Protein AF-A0A6V7IHM8-F1 (afdb_monomer_lite)

Structure (mmCIF, N/CA/C/O backbone):
data_AF-A0A6V7IHM8-F1
#
_entry.id   AF-A0A6V7IHM8-F1
#
loop_
_atom_site.group_PDB
_atom_site.id
_atom_site.type_symbol
_atom_site.label_atom_id
_atom_site.label_alt_id
_atom_site.label_comp_id
_atom_site.label_asym_id
_atom_site.label_entity_id
_atom_site.label_seq_id
_atom_site.pdbx_PDB_ins_code
_atom_site.Cartn_x
_atom_site.Cartn_y
_atom_site.Cartn_z
_atom_site.occupancy
_atom_site.B_iso_or_equiv
_atom_site.auth_seq_id
_atom_site.auth_comp_id
_atom_site.auth_asym_id
_atom_site.auth_atom_id
_atom_site.pdbx_PDB_model_num
ATOM 1 N N . GLN A 1 1 ? -10.014 11.865 8.917 1.00 44.69 1 GLN A N 1
ATOM 2 C CA . GLN A 1 1 ? -11.096 12.026 7.924 1.00 44.69 1 GLN A CA 1
ATOM 3 C C . GLN A 1 1 ? -10.439 12.044 6.559 1.00 44.69 1 GLN A C 1
ATOM 5 O O . GLN A 1 1 ? -9.699 12.984 6.286 1.00 44.69 1 GLN A O 1
ATOM 10 N N . GLU A 1 2 ? -10.617 10.965 5.802 1.00 49.47 2 GLU A N 1
ATOM 11 C CA . GLU A 1 2 ? -10.096 10.802 4.441 1.00 49.47 2 GLU A CA 1
ATOM 12 C C . GLU A 1 2 ? -10.817 11.762 3.482 1.00 49.47 2 GLU A C 1
ATOM 14 O O . GLU A 1 2 ? -11.986 12.093 3.696 1.00 49.47 2 GLU A O 1
ATOM 19 N N . ILE A 1 3 ? -10.101 12.262 2.476 1.00 56.59 3 ILE A N 1
ATOM 20 C CA . ILE A 1 3 ? -10.660 13.057 1.379 1.00 56.59 3 ILE A CA 1
ATOM 21 C C . ILE A 1 3 ? -10.755 12.106 0.178 1.00 56.59 3 ILE A C 1
ATOM 23 O O . ILE A 1 3 ? -9.726 11.671 -0.335 1.00 56.59 3 ILE A O 1
ATOM 27 N N . ASN A 1 4 ? -11.977 11.756 -0.230 1.00 55.59 4 ASN A N 1
ATOM 28 C CA . ASN A 1 4 ? -12.260 10.682 -1.197 1.00 55.59 4 ASN A CA 1
ATOM 29 C C . ASN A 1 4 ? -12.199 11.113 -2.681 1.00 55.59 4 ASN A C 1
ATOM 31 O O . ASN A 1 4 ? -12.604 10.345 -3.544 1.00 55.59 4 ASN A O 1
ATOM 35 N N . ASP A 1 5 ? -11.687 12.303 -3.004 1.00 61.84 5 ASP A N 1
ATOM 36 C CA . ASP A 1 5 ? -11.669 12.850 -4.380 1.00 61.84 5 ASP A CA 1
ATOM 37 C C . ASP A 1 5 ? -10.470 12.391 -5.235 1.00 61.84 5 ASP A C 1
ATOM 39 O O . ASP A 1 5 ? -10.101 13.039 -6.215 1.00 61.84 5 ASP A O 1
ATOM 43 N N . ARG A 1 6 ? -9.801 11.299 -4.862 1.00 64.19 6 ARG A N 1
ATOM 44 C CA . ARG A 1 6 ? -8.537 10.883 -5.489 1.00 64.19 6 ARG A CA 1
ATOM 45 C C . ARG A 1 6 ? -8.701 9.636 -6.360 1.00 64.19 6 ARG A C 1
ATOM 47 O O . ARG A 1 6 ? -9.543 8.795 -6.049 1.00 64.19 6 ARG A O 1
ATOM 54 N N . PRO A 1 7 ? -7.895 9.498 -7.426 1.00 64.25 7 PRO A N 1
ATOM 55 C CA . PRO A 1 7 ? -7.882 8.291 -8.240 1.00 64.25 7 PRO A CA 1
ATOM 56 C C . PRO A 1 7 ? -7.540 7.064 -7.388 1.00 64.25 7 PRO A C 1
ATOM 58 O O . PRO A 1 7 ? -6.653 7.121 -6.533 1.00 64.25 7 PRO A O 1
ATOM 61 N N . ILE A 1 8 ? -8.270 5.980 -7.644 1.00 74.19 8 ILE A N 1
ATOM 62 C CA . ILE A 1 8 ? -8.058 4.653 -7.065 1.00 74.19 8 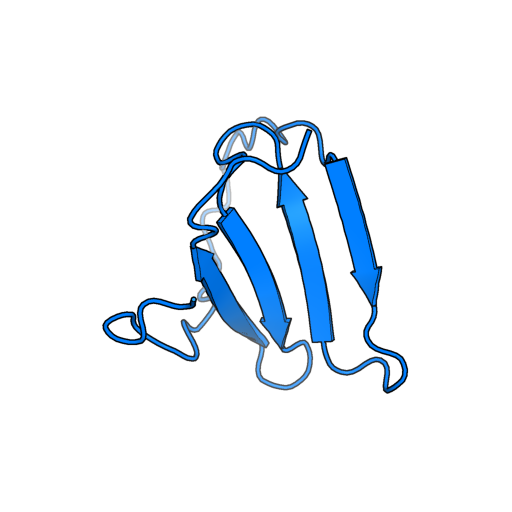ILE A CA 1
ATOM 63 C C . ILE A 1 8 ? -7.543 3.702 -8.151 1.00 74.19 8 ILE A C 1
ATOM 65 O O . ILE A 1 8 ? -7.874 3.878 -9.324 1.00 74.19 8 ILE A O 1
ATOM 69 N N . SER A 1 9 ? -6.769 2.693 -7.760 1.00 79.62 9 SER A N 1
ATOM 70 C CA . SER A 1 9 ? -6.177 1.659 -8.609 1.00 79.62 9 SER A CA 1
ATOM 71 C C . SER A 1 9 ? -5.309 2.218 -9.740 1.00 79.62 9 SER A C 1
ATOM 73 O O . SER A 1 9 ? -5.556 1.954 -10.916 1.00 79.62 9 SER A O 1
ATOM 75 N N . ILE A 1 10 ? -4.277 2.990 -9.392 1.00 83.69 10 ILE A N 1
ATOM 76 C CA . ILE A 1 10 ? -3.293 3.478 -10.365 1.00 83.69 10 ILE A CA 1
ATOM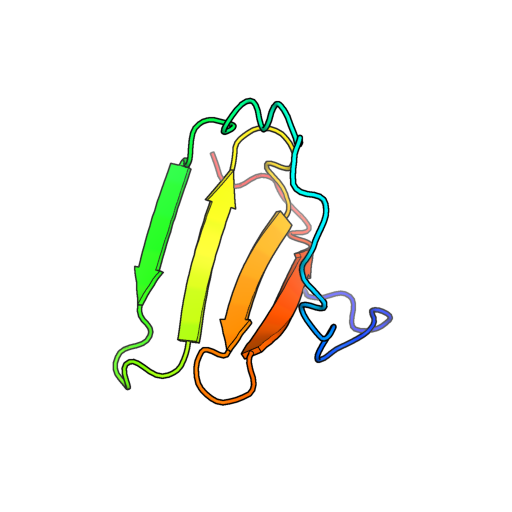 77 C C . ILE A 1 10 ? -2.424 2.295 -10.798 1.00 83.69 10 ILE A C 1
ATOM 79 O O . ILE A 1 10 ? -1.665 1.764 -9.991 1.00 83.69 10 ILE A O 1
ATOM 83 N N . GLU A 1 11 ? -2.542 1.865 -12.051 1.00 86.50 11 GLU A N 1
ATOM 84 C CA . GLU A 1 11 ? -1.731 0.771 -12.602 1.00 86.50 11 GLU A CA 1
ATOM 85 C C . GLU A 1 11 ? -0.237 1.131 -12.594 1.00 86.50 11 GLU A C 1
ATOM 87 O O . GLU A 1 11 ? 0.148 2.244 -12.975 1.00 86.50 11 GLU A O 1
ATOM 92 N N . ILE A 1 12 ? 0.613 0.191 -12.166 1.00 81.94 12 ILE A N 1
ATOM 93 C CA . ILE A 1 12 ? 2.066 0.356 -12.237 1.00 81.94 12 ILE A CA 1
ATOM 94 C C . ILE A 1 12 ? 2.553 -0.110 -13.616 1.00 81.94 12 ILE A C 1
ATOM 96 O O . ILE A 1 12 ? 2.960 -1.252 -13.801 1.00 81.94 12 ILE A O 1
ATOM 100 N N . ASP A 1 13 ? 2.565 0.781 -14.604 1.00 74.00 13 ASP A N 1
ATOM 101 C CA . ASP A 1 13 ? 3.214 0.487 -15.888 1.00 74.00 13 ASP A CA 1
ATOM 102 C C . ASP A 1 13 ? 4.725 0.779 -15.785 1.00 74.00 13 ASP A C 1
ATOM 104 O O . ASP A 1 13 ? 5.156 1.936 -15.776 1.00 74.00 13 ASP A O 1
ATOM 108 N N . VAL A 1 14 ? 5.569 -0.251 -15.634 1.00 69.50 14 VAL A N 1
ATOM 109 C CA . VAL A 1 14 ? 7.031 -0.061 -15.575 1.00 69.50 14 VAL A CA 1
ATOM 110 C C . VAL A 1 14 ? 7.664 -0.261 -16.950 1.00 69.50 14 VAL A C 1
ATOM 112 O O . VAL A 1 14 ? 7.618 -1.365 -17.496 1.00 69.50 14 VAL A O 1
ATOM 115 N N . LYS A 1 15 ? 8.411 0.756 -17.421 1.00 59.78 15 LYS A N 1
ATOM 116 C CA . LYS A 1 15 ? 9.868 0.657 -17.705 1.00 59.78 15 LYS A CA 1
ATOM 117 C C . LYS A 1 15 ? 10.483 1.965 -18.224 1.00 59.78 15 LYS A C 1
ATOM 119 O O . LYS A 1 15 ? 10.368 2.283 -19.406 1.00 59.78 15 LYS A O 1
ATOM 124 N N . PRO A 1 16 ? 11.354 2.591 -17.419 1.00 54.09 16 PRO A N 1
ATOM 125 C CA . PRO A 1 16 ? 12.606 3.101 -17.961 1.00 54.09 16 PRO A CA 1
ATOM 126 C C . PRO A 1 16 ? 13.797 2.393 -17.307 1.00 54.09 16 PRO A C 1
ATOM 128 O O . PRO A 1 16 ? 13.876 2.216 -16.096 1.00 54.09 16 PRO A O 1
ATOM 131 N N . ILE A 1 17 ? 14.735 1.981 -18.156 1.00 60.16 17 ILE A N 1
ATOM 132 C CA . ILE A 1 17 ? 15.890 1.125 -17.839 1.00 60.16 17 ILE A CA 1
ATOM 133 C C . ILE A 1 17 ? 16.955 1.879 -17.007 1.00 60.16 17 ILE A C 1
ATOM 135 O O . ILE A 1 17 ? 17.838 1.253 -16.434 1.00 60.16 17 ILE A O 1
ATOM 139 N N . ASN A 1 18 ? 16.831 3.208 -16.883 1.00 60.00 18 ASN A N 1
ATOM 140 C CA . ASN A 1 18 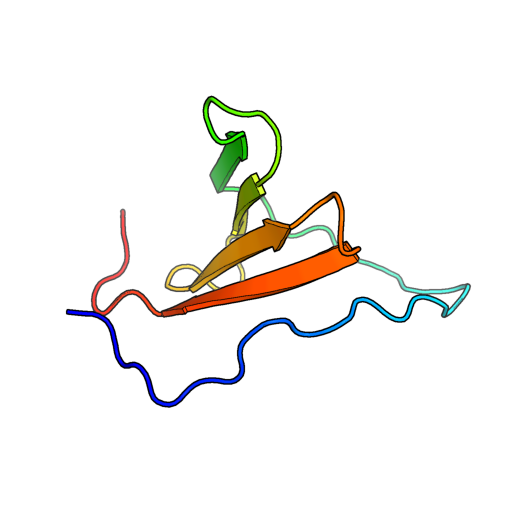? 17.777 4.100 -16.208 1.00 60.00 18 ASN A CA 1
ATOM 141 C C . ASN A 1 18 ? 17.039 5.108 -15.313 1.00 60.00 18 ASN A C 1
ATOM 143 O O . ASN A 1 18 ? 16.948 6.288 -15.655 1.00 60.00 18 ASN A O 1
ATOM 147 N N . TRP A 1 19 ? 16.473 4.662 -14.195 1.00 60.16 19 TRP A N 1
ATOM 148 C CA . TRP A 1 19 ? 16.016 5.589 -13.162 1.00 60.16 19 TRP A CA 1
ATOM 149 C C . TRP A 1 19 ? 17.012 5.546 -12.009 1.00 60.16 19 TRP A C 1
ATOM 151 O O . TRP A 1 19 ? 17.100 4.542 -11.304 1.00 60.16 19 TRP A O 1
ATOM 161 N N . ASP A 1 20 ? 17.752 6.637 -11.815 1.00 60.12 20 ASP A N 1
ATOM 162 C CA . ASP A 1 20 ? 18.498 6.879 -10.581 1.00 60.12 20 ASP A CA 1
ATOM 163 C C . ASP A 1 20 ? 17.473 7.121 -9.463 1.00 60.12 20 ASP A C 1
ATOM 165 O O . ASP A 1 20 ? 17.143 8.254 -9.108 1.00 60.12 20 ASP A O 1
ATOM 169 N N . VAL A 1 21 ? 16.858 6.041 -8.966 1.00 59.97 21 VAL A N 1
ATOM 170 C CA . VAL A 1 21 ? 15.906 6.125 -7.859 1.00 59.97 21 VAL A CA 1
ATOM 171 C C . VAL A 1 21 ? 16.747 6.295 -6.608 1.00 59.97 21 VAL A C 1
ATOM 173 O O . VAL A 1 21 ? 17.244 5.323 -6.040 1.00 59.97 21 VAL A O 1
ATOM 176 N N . THR A 1 22 ? 16.899 7.531 -6.143 1.00 63.50 22 THR A N 1
ATOM 177 C CA . THR A 1 22 ? 17.283 7.748 -4.750 1.00 63.50 22 THR A CA 1
ATOM 178 C C . THR A 1 22 ? 16.134 7.220 -3.901 1.00 63.50 22 THR A C 1
ATOM 180 O O . THR A 1 22 ? 15.090 7.865 -3.788 1.00 63.50 22 THR A O 1
ATOM 183 N N . ILE A 1 23 ? 16.293 6.008 -3.362 1.00 65.06 23 ILE A N 1
ATOM 184 C CA . ILE A 1 23 ? 15.304 5.398 -2.475 1.00 65.06 23 ILE A CA 1
ATOM 185 C C . ILE A 1 23 ? 15.217 6.293 -1.243 1.00 65.06 23 ILE A C 1
ATOM 187 O O . ILE A 1 23 ? 16.138 6.352 -0.428 1.00 65.06 23 ILE A O 1
ATOM 191 N N . ALA A 1 24 ? 14.120 7.039 -1.138 1.00 75.56 24 ALA A N 1
ATOM 192 C CA . ALA A 1 24 ? 13.810 7.785 0.066 1.00 75.56 24 ALA A CA 1
ATOM 193 C C . ALA A 1 24 ? 13.727 6.815 1.246 1.00 75.56 24 ALA A C 1
ATOM 195 O O . ALA A 1 24 ? 13.208 5.709 1.098 1.00 75.56 24 ALA A O 1
ATOM 196 N N . ALA A 1 25 ? 14.211 7.233 2.415 1.00 85.62 25 ALA A N 1
ATOM 197 C CA . ALA A 1 25 ? 14.082 6.423 3.616 1.00 85.62 25 ALA A CA 1
ATOM 198 C C . ALA A 1 25 ? 12.603 6.069 3.854 1.00 85.62 25 ALA A C 1
ATOM 200 O O . ALA A 1 25 ? 11.713 6.921 3.739 1.00 85.62 25 ALA A O 1
ATOM 201 N N . ILE A 1 26 ? 12.367 4.787 4.119 1.00 88.44 26 ILE A N 1
ATOM 202 C CA . ILE A 1 26 ? 11.049 4.219 4.386 1.00 88.44 26 ILE A CA 1
ATOM 203 C C . ILE A 1 26 ? 10.848 4.248 5.898 1.00 88.44 26 ILE A C 1
ATOM 205 O O . ILE A 1 26 ? 11.677 3.719 6.636 1.00 88.44 26 ILE A O 1
ATOM 209 N N . ASP A 1 27 ? 9.755 4.856 6.348 1.00 89.69 27 ASP A N 1
ATOM 210 C CA . ASP A 1 27 ? 9.428 4.923 7.774 1.00 89.69 27 ASP A CA 1
ATOM 211 C C . ASP A 1 27 ? 8.751 3.637 8.250 1.00 89.69 27 ASP A C 1
ATOM 213 O O . ASP A 1 27 ? 9.036 3.146 9.339 1.00 89.69 27 ASP A O 1
ATOM 217 N N . PHE A 1 28 ? 7.852 3.085 7.429 1.00 91.25 28 PHE A N 1
ATOM 218 C CA . PHE A 1 28 ? 7.230 1.790 7.678 1.00 91.25 28 PHE A CA 1
ATOM 219 C C . PHE A 1 28 ? 6.891 1.071 6.375 1.00 91.25 28 PHE A C 1
ATOM 221 O O . PHE A 1 28 ? 6.676 1.695 5.330 1.00 91.25 28 PHE A O 1
ATOM 228 N N . LEU A 1 29 ? 6.826 -0.254 6.484 1.00 93.56 29 LEU A N 1
ATOM 229 C CA . LEU A 1 29 ? 6.487 -1.185 5.420 1.00 93.56 29 LEU A CA 1
ATOM 230 C C . LEU A 1 29 ? 5.764 -2.379 6.049 1.00 93.56 29 LEU A C 1
ATOM 232 O O . LEU A 1 29 ? 6.392 -3.175 6.745 1.00 93.56 29 LEU A O 1
ATOM 236 N N . GLU A 1 30 ? 4.457 -2.500 5.831 1.00 96.00 30 GLU A N 1
ATOM 237 C CA . GLU A 1 30 ? 3.638 -3.519 6.491 1.00 96.00 30 GLU A CA 1
ATOM 238 C C . GLU A 1 30 ? 2.668 -4.201 5.531 1.00 96.00 30 GLU A C 1
ATOM 240 O O . GLU A 1 30 ? 1.927 -3.559 4.785 1.00 96.00 30 GLU A O 1
ATOM 245 N N . PHE A 1 31 ? 2.644 -5.530 5.584 1.00 96.94 31 PHE A N 1
ATOM 246 C CA . PHE A 1 31 ? 1.6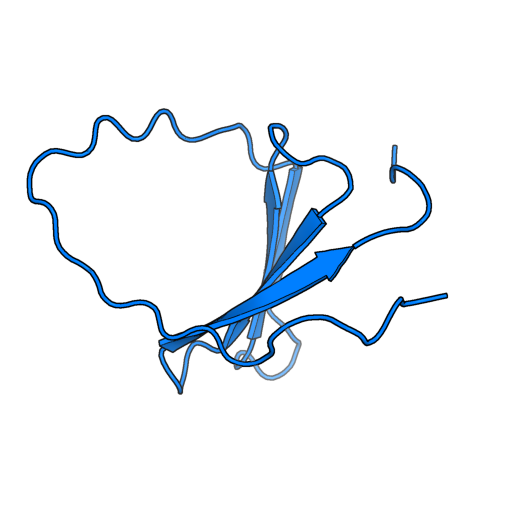52 -6.318 4.869 1.00 96.94 31 PHE A CA 1
ATOM 247 C C . PHE A 1 31 ? 0.323 -6.335 5.620 1.00 96.94 31 PHE A C 1
ATOM 249 O O . PHE A 1 31 ? 0.264 -6.488 6.839 1.00 96.94 31 PHE A O 1
ATOM 256 N N . SER A 1 32 ? -0.764 -6.285 4.858 1.00 95.25 32 SER A N 1
ATOM 257 C CA . SER A 1 32 ? -2.086 -6.663 5.354 1.00 95.25 32 SER A CA 1
ATOM 258 C C . SER A 1 32 ? -2.092 -8.115 5.864 1.00 95.25 32 SER A C 1
ATOM 260 O O . SER A 1 32 ? -1.386 -8.960 5.307 1.00 95.25 32 SER A O 1
ATOM 262 N N . PRO A 1 33 ? -2.938 -8.467 6.853 1.00 95.94 33 PRO A N 1
ATOM 263 C CA . PRO A 1 33 ? -3.010 -9.833 7.383 1.00 95.94 33 PRO A CA 1
ATOM 264 C C . PRO A 1 33 ? -3.329 -10.913 6.337 1.00 95.94 33 PRO A C 1
ATOM 266 O O . PRO A 1 33 ? -2.970 -12.072 6.516 1.00 95.94 33 PRO A O 1
ATOM 269 N N . CYS A 1 34 ? -4.004 -10.546 5.243 1.00 94.44 34 CYS A N 1
ATOM 270 C CA . CYS A 1 34 ? -4.309 -11.448 4.132 1.00 94.44 34 CYS A CA 1
ATOM 271 C C . CYS A 1 34 ? -3.195 -11.531 3.075 1.00 94.44 34 CYS A C 1
ATOM 273 O O . CYS A 1 34 ? -3.347 -12.259 2.098 1.00 94.44 34 CYS A O 1
ATOM 275 N N . GLY A 1 35 ? -2.110 -10.765 3.225 1.00 93.88 35 GLY A N 1
ATOM 276 C CA . GLY A 1 35 ? -0.973 -10.736 2.304 1.00 93.88 35 GLY A CA 1
ATOM 277 C C . GLY A 1 35 ? -1.248 -10.087 0.943 1.00 93.88 35 GLY A C 1
ATOM 278 O O . GLY A 1 35 ? -0.342 -10.033 0.121 1.00 93.88 35 GLY A O 1
ATOM 279 N N . LYS A 1 36 ? -2.467 -9.587 0.687 1.00 95.06 36 LYS A N 1
ATOM 280 C CA . LYS A 1 36 ? -2.853 -9.000 -0.610 1.00 95.06 36 LYS A CA 1
ATOM 281 C C . LYS A 1 36 ? -2.322 -7.576 -0.807 1.00 95.06 36 LYS A C 1
ATOM 283 O O . LYS A 1 36 ? -2.009 -7.180 -1.927 1.00 95.06 36 LYS A O 1
ATOM 288 N N . TYR A 1 37 ? -2.257 -6.813 0.278 1.00 96.19 37 TYR A N 1
ATOM 289 C CA . TYR A 1 37 ? -1.878 -5.404 0.261 1.00 96.19 37 TYR A CA 1
ATOM 290 C C . TYR A 1 37 ? -0.584 -5.167 1.031 1.00 96.19 37 TYR A C 1
ATOM 292 O O . TYR A 1 37 ? -0.402 -5.752 2.105 1.00 96.19 37 TYR A O 1
ATOM 300 N N . LEU A 1 38 ? 0.257 -4.274 0.514 1.00 95.81 38 LEU A N 1
ATOM 301 C CA . LEU A 1 38 ? 1.455 -3.760 1.173 1.00 95.81 38 LEU A CA 1
ATOM 302 C C . LEU A 1 38 ? 1.310 -2.253 1.378 1.00 95.81 38 LEU A C 1
ATOM 304 O O . LEU A 1 38 ? 1.189 -1.505 0.410 1.00 95.81 38 LEU A O 1
ATOM 308 N N . ALA A 1 39 ? 1.317 -1.813 2.632 1.00 95.06 39 ALA A N 1
ATOM 309 C CA . ALA A 1 39 ? 1.292 -0.404 2.988 1.00 95.06 39 ALA A CA 1
ATOM 310 C C . ALA A 1 39 ? 2.716 0.100 3.246 1.00 95.06 39 ALA A C 1
ATOM 312 O O . ALA A 1 39 ? 3.494 -0.562 3.934 1.00 95.06 39 ALA A O 1
ATOM 313 N N . LEU A 1 40 ? 3.052 1.283 2.735 1.00 93.19 40 LEU A N 1
ATOM 314 C CA . LEU A 1 40 ? 4.335 1.929 3.004 1.00 93.19 40 LEU A CA 1
ATOM 315 C C . LEU A 1 40 ? 4.210 3.444 3.124 1.00 93.19 40 LEU A C 1
ATOM 317 O O . LEU A 1 40 ? 3.343 4.073 2.516 1.00 93.19 40 LEU A O 1
ATOM 321 N N . ARG A 1 41 ? 5.147 4.042 3.855 1.00 90.88 41 ARG A N 1
ATOM 322 C CA . ARG A 1 41 ? 5.374 5.490 3.876 1.00 90.88 41 ARG A CA 1
ATOM 323 C C . ARG A 1 41 ? 6.858 5.767 3.733 1.00 90.88 41 ARG A C 1
ATOM 325 O O . ARG A 1 41 ? 7.679 5.114 4.371 1.00 90.88 41 ARG A O 1
ATOM 332 N N . HIS A 1 42 ? 7.193 6.769 2.934 1.00 87.88 42 HIS A N 1
ATOM 333 C CA . HIS A 1 42 ? 8.563 7.237 2.767 1.00 87.88 42 HIS A CA 1
ATOM 334 C C . HIS A 1 42 ? 8.664 8.735 3.069 1.00 87.88 42 HIS A C 1
ATOM 336 O O . HIS A 1 42 ? 7.689 9.480 2.960 1.00 87.88 42 HIS A O 1
ATOM 342 N N . GLN A 1 43 ? 9.866 9.186 3.416 1.00 86.56 43 GLN A N 1
ATOM 343 C CA . GLN A 1 43 ? 10.084 10.516 3.996 1.00 86.56 43 GLN A CA 1
ATOM 344 C C . GLN A 1 43 ? 9.885 11.697 3.034 1.00 86.56 43 GLN A C 1
ATOM 346 O O . GLN A 1 43 ? 9.706 12.820 3.496 1.00 86.56 43 GLN A O 1
ATOM 351 N N . LEU A 1 44 ? 9.884 11.478 1.710 1.00 86.75 44 LEU A N 1
ATOM 352 C CA . LEU A 1 44 ? 9.613 12.561 0.744 1.00 86.75 44 LEU A CA 1
ATOM 353 C C . LEU A 1 44 ? 8.153 13.031 0.796 1.00 86.75 44 LEU A C 1
ATOM 355 O O . LEU A 1 44 ? 7.884 14.204 0.547 1.00 86.75 44 LEU A O 1
ATOM 359 N N . TYR A 1 45 ? 7.223 12.134 1.139 1.00 86.56 45 TYR A N 1
ATOM 360 C CA . TYR A 1 45 ? 5.800 12.440 1.275 1.00 86.56 45 TYR A CA 1
ATOM 361 C C . TYR A 1 45 ? 5.288 11.946 2.639 1.00 86.56 45 TYR A C 1
ATOM 363 O O . TYR A 1 45 ? 4.545 10.968 2.710 1.00 86.56 45 TYR A O 1
ATOM 371 N N . PRO A 1 46 ? 5.650 12.626 3.745 1.00 84.75 46 PRO A N 1
ATOM 372 C CA . PRO A 1 46 ? 5.397 12.147 5.111 1.00 84.75 46 PRO A CA 1
ATOM 373 C C . PRO A 1 46 ? 3.908 12.105 5.495 1.00 84.75 46 PRO A C 1
ATOM 375 O O . PRO A 1 46 ? 3.528 11.498 6.493 1.00 84.75 46 PRO A O 1
ATOM 378 N N . THR A 1 47 ? 3.043 12.745 4.710 1.00 88.56 47 THR A N 1
ATOM 379 C CA . THR A 1 47 ? 1.583 12.724 4.876 1.00 88.56 47 THR A CA 1
ATOM 380 C C . THR A 1 47 ? 0.893 11.738 3.932 1.00 88.56 47 THR A C 1
ATOM 382 O O . THR A 1 47 ? -0.334 11.699 3.895 1.00 88.56 47 THR A O 1
ATOM 385 N N . THR A 1 48 ? 1.649 10.952 3.161 1.00 89.69 48 THR A N 1
ATOM 386 C CA . THR A 1 48 ? 1.105 10.015 2.171 1.00 89.69 48 THR A CA 1
ATOM 387 C C . THR A 1 48 ? 1.444 8.582 2.551 1.00 89.69 48 THR A C 1
ATOM 389 O O . THR A 1 48 ? 2.611 8.235 2.707 1.00 89.69 48 THR A O 1
ATOM 392 N N . VAL A 1 49 ? 0.422 7.740 2.678 1.00 91.94 49 VAL A N 1
ATOM 393 C CA . VAL A 1 49 ? 0.601 6.285 2.768 1.00 91.94 49 VAL A CA 1
ATOM 394 C C . VAL A 1 49 ? 0.304 5.699 1.404 1.00 91.94 49 VAL A C 1
ATOM 396 O O . VAL A 1 49 ? -0.729 6.010 0.831 1.00 91.94 49 VAL A O 1
ATOM 399 N N . TRP A 1 50 ? 1.183 4.859 0.886 1.00 92.56 50 TRP A N 1
ATOM 400 C CA . TRP A 1 50 ? 0.962 4.123 -0.352 1.00 92.56 50 TRP A CA 1
ATOM 401 C C . TRP A 1 50 ? 0.487 2.718 -0.011 1.00 92.56 50 TRP A C 1
ATOM 403 O O . TRP A 1 50 ? 1.004 2.102 0.917 1.00 92.56 50 TRP A O 1
ATOM 413 N N . ILE A 1 51 ? -0.502 2.225 -0.742 1.00 94.44 51 ILE A N 1
ATOM 414 C CA . ILE A 1 51 ? -1.076 0.893 -0.607 1.00 94.44 51 ILE A CA 1
ATOM 415 C C . ILE A 1 51 ? -0.939 0.220 -1.962 1.00 94.44 51 ILE A C 1
ATOM 417 O O . ILE A 1 51 ? -1.633 0.563 -2.913 1.00 94.44 51 ILE A O 1
ATOM 421 N N . TRP A 1 52 ? -0.042 -0.748 -2.047 1.00 95.00 52 TRP A N 1
ATOM 422 C CA . TRP A 1 52 ? 0.111 -1.568 -3.236 1.00 95.00 52 TRP A CA 1
ATOM 423 C C . TRP A 1 52 ? -0.783 -2.799 -3.130 1.00 95.00 52 TRP A C 1
ATOM 425 O O . TRP A 1 52 ? -0.691 -3.563 -2.166 1.00 95.00 52 TRP A O 1
ATOM 435 N N . ASN A 1 53 ? -1.653 -2.983 -4.117 1.00 94.19 53 ASN A N 1
ATOM 436 C CA . ASN A 1 53 ? -2.371 -4.221 -4.356 1.00 94.19 53 ASN A CA 1
ATOM 437 C C . ASN A 1 53 ? -1.513 -5.123 -5.243 1.00 94.19 53 ASN A C 1
ATOM 439 O O . ASN A 1 53 ? -1.387 -4.905 -6.444 1.00 94.19 53 ASN A O 1
ATOM 443 N N . ILE A 1 54 ? -0.939 -6.152 -4.629 1.00 91.62 54 ILE A N 1
ATOM 444 C CA . ILE A 1 54 ? 0.086 -6.996 -5.253 1.00 91.62 54 ILE A CA 1
ATOM 445 C C . ILE A 1 54 ? -0.508 -7.874 -6.357 1.00 91.62 54 ILE A C 1
ATOM 447 O O . ILE A 1 54 ? 0.181 -8.232 -7.305 1.00 91.62 54 ILE A O 1
ATOM 451 N N . LEU A 1 55 ? -1.784 -8.247 -6.229 1.00 90.62 55 LEU A N 1
ATOM 452 C CA . LEU A 1 55 ? -2.433 -9.147 -7.185 1.00 90.62 55 LEU A CA 1
ATOM 453 C C . LEU A 1 55 ? -2.785 -8.442 -8.493 1.00 90.62 55 LEU A C 1
ATOM 455 O O . LEU A 1 55 ? -2.658 -9.041 -9.555 1.00 90.62 55 LEU A O 1
ATOM 459 N N . ASP A 1 56 ? -3.221 -7.189 -8.388 1.00 90.56 56 ASP A N 1
ATOM 460 C CA . ASP A 1 56 ? -3.683 -6.389 -9.526 1.00 90.56 56 ASP A CA 1
ATOM 461 C C . ASP A 1 56 ? -2.581 -5.448 -10.052 1.00 90.56 56 ASP A C 1
ATOM 463 O O . ASP A 1 56 ? -2.822 -4.673 -10.969 1.00 90.56 56 ASP A O 1
ATOM 467 N N . ASP A 1 57 ? -1.388 -5.511 -9.450 1.00 90.12 57 ASP A N 1
ATOM 468 C CA . ASP A 1 57 ? -0.238 -4.634 -9.691 1.00 90.12 57 ASP A CA 1
ATOM 469 C C . ASP A 1 57 ? -0.613 -3.146 -9.799 1.00 90.12 57 ASP A C 1
ATOM 471 O O . ASP A 1 57 ? -0.250 -2.423 -10.730 1.00 90.12 57 ASP A O 1
ATOM 475 N N . SER A 1 58 ? -1.400 -2.691 -8.822 1.00 91.19 58 SER A N 1
ATOM 476 C CA . SER A 1 58 ? -1.932 -1.333 -8.778 1.00 91.19 58 SER A CA 1
ATOM 477 C C . SER A 1 58 ? -1.701 -0.675 -7.426 1.00 91.19 58 SER A C 1
ATOM 479 O O . SER A 1 58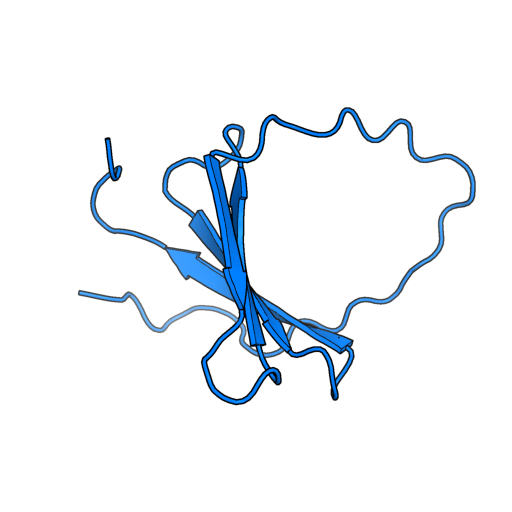 ? -1.633 -1.328 -6.383 1.00 91.19 58 SER A O 1
ATOM 481 N N . VAL A 1 59 ? -1.550 0.645 -7.435 1.00 91.31 59 VAL A N 1
ATOM 482 C CA . VAL A 1 59 ? -1.260 1.448 -6.251 1.00 91.31 59 VAL A CA 1
ATOM 483 C C . VAL A 1 59 ? -2.411 2.396 -5.970 1.00 91.31 59 VAL A C 1
ATOM 485 O O . VAL A 1 59 ? -2.852 3.165 -6.821 1.00 91.31 59 VAL A O 1
ATOM 488 N N . ASP A 1 60 ? -2.832 2.387 -4.717 1.00 91.12 60 ASP A N 1
ATOM 489 C CA . ASP A 1 60 ? -3.568 3.467 -4.090 1.00 91.12 60 ASP A CA 1
ATOM 490 C C . ASP A 1 60 ? -2.615 4.268 -3.203 1.00 91.12 60 ASP A C 1
ATOM 492 O O . ASP A 1 60 ? -1.597 3.768 -2.730 1.00 91.12 60 ASP A O 1
ATOM 496 N N . TYR A 1 61 ? -2.939 5.524 -2.924 1.00 89.44 61 TYR A N 1
ATOM 497 C CA . TYR A 1 61 ? -2.316 6.244 -1.804 1.00 89.44 61 TYR A CA 1
ATOM 498 C C . TYR A 1 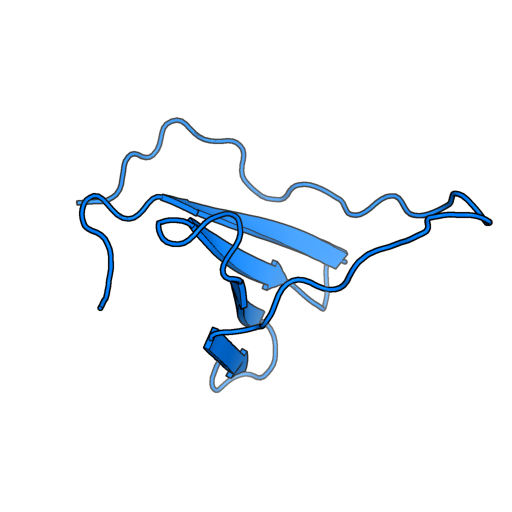61 ? -3.311 6.437 -0.653 1.00 89.44 61 TYR A C 1
ATOM 500 O O . TYR A 1 61 ? -4.334 5.772 -0.648 1.00 89.44 61 TYR A O 1
ATOM 508 N N . LEU A 1 62 ? -3.046 7.291 0.328 1.00 88.31 62 LEU A N 1
ATOM 509 C CA . LEU A 1 62 ? -3.962 7.844 1.327 1.00 88.31 62 LEU A CA 1
ATOM 510 C C . LEU A 1 62 ? -3.322 9.155 1.775 1.00 88.31 62 LEU A C 1
ATOM 512 O O . LEU A 1 62 ? -2.164 9.155 2.196 1.00 88.31 62 LEU A O 1
ATOM 516 N N . LEU A 1 63 ? -4.058 10.264 1.704 1.00 86.88 63 LEU A N 1
ATOM 517 C CA . LEU A 1 63 ? -3.592 11.546 2.233 1.00 86.88 63 LEU A CA 1
ATOM 518 C C . LEU A 1 63 ? -4.035 11.691 3.688 1.00 86.88 63 LEU A C 1
ATOM 520 O O . LEU A 1 63 ? -5.225 11.776 4.003 1.00 86.88 63 LEU A O 1
ATOM 524 N N . LEU A 1 64 ? -3.061 11.731 4.586 1.00 82.31 64 LEU A N 1
ATOM 525 C CA . LEU A 1 64 ? -3.278 11.940 6.005 1.00 82.31 64 LEU A CA 1
ATOM 526 C C . LEU A 1 64 ? -3.493 13.434 6.266 1.00 82.31 64 LEU A C 1
ATOM 528 O O . LEU A 1 64 ? -2.671 14.266 5.890 1.00 82.31 64 LEU A O 1
ATOM 532 N N . LYS A 1 65 ? -4.586 13.783 6.959 1.00 77.50 65 LYS A N 1
ATOM 533 C CA . LYS A 1 65 ? -4.849 15.176 7.378 1.00 77.50 65 LYS A CA 1
ATOM 534 C C . LYS A 1 65 ? -3.768 15.734 8.310 1.00 77.50 65 LYS A C 1
ATOM 536 O O . LYS A 1 65 ? -3.583 16.943 8.346 1.00 77.50 65 LYS A O 1
ATOM 541 N N . ASN A 1 66 ? -3.092 14.863 9.056 1.00 72.25 66 ASN A N 1
ATOM 542 C CA . ASN A 1 66 ? -2.021 15.214 9.978 1.00 72.25 66 ASN A CA 1
ATOM 543 C C . ASN A 1 66 ? -0.794 14.364 9.657 1.00 72.25 66 ASN A C 1
ATOM 545 O O . ASN A 1 66 ? -0.930 13.179 9.349 1.00 72.25 66 ASN A O 1
ATOM 549 N N . SER A 1 67 ? 0.391 14.951 9.790 1.00 63.31 67 SER A N 1
ATOM 550 C CA . SER A 1 67 ? 1.641 14.196 9.796 1.00 63.31 67 SER A CA 1
ATOM 551 C C . SER A 1 67 ? 1.631 13.220 10.972 1.00 63.31 67 SER A C 1
ATOM 553 O O . SER A 1 67 ? 1.319 13.611 12.098 1.00 63.31 67 SER A O 1
ATOM 555 N N . ILE A 1 68 ? 1.956 11.957 10.717 1.00 60.69 68 ILE A N 1
ATOM 556 C CA . ILE A 1 68 ? 2.165 10.970 11.780 1.00 60.69 68 ILE A CA 1
ATOM 557 C C . ILE A 1 68 ? 3.642 11.069 12.165 1.00 60.69 68 ILE A C 1
ATOM 559 O O . ILE A 1 68 ? 4.498 10.749 11.335 1.00 60.69 68 ILE A O 1
ATOM 563 N N . SER A 1 69 ? 3.916 11.575 13.372 1.00 60.56 69 SER A N 1
ATOM 564 C CA . SER A 1 69 ? 5.274 11.666 13.924 1.00 60.56 69 SER A CA 1
ATOM 565 C C . SER A 1 69 ? 5.779 10.326 14.439 1.00 60.56 69 SER A C 1
ATOM 567 O O . SER A 1 69 ? 4.953 9.406 14.626 1.00 60.56 69 SER A O 1
#

Radius of gyration: 13.07 Å; chains: 1; bounding box: 31×27×32 Å

Foldseek 3Di:
DFDPPDDDFAAPDDDDPDDPPPPAAKPDWDADPVRQWIWTDGDVQQQKIWIARPVSNTIDITGHPDRDD

Secondary structure (DSSP, 8-state):
-----S---EE-----S------PPEEEEEE-TTSSEEEEEETTSTTB-EEEETTTTEEE--B-SS---

Sequence (69 aa):
QEINDRPISIEIDVKPINWDVTIAAIDFLEFSPCGKYLALRHQLYPTTVWIWNILDDSVDYLLLKNSIS

pLDDT: mean 80.41, std 14.55, range [44.69, 96.94]

Organism: NCBI:txid1563983